Protein AF-G9WJE4-F1 (afdb_monomer)

InterPro domains:
  IPR007138 Antibiotic biosynthesis monooxygenase domain [PF03992] (3-35)
  IPR011008 Dimeric alpha-beta barrel [SSF54909] (2-46)

Mean predicted aligned error: 4.72 Å

Secondary structure (DSSP, 8-state):
--TT-TT--------SSHHHHHHHTTSHHHHHHHHHHTTTS-GGG----------------

Organism: NCBI:txid1045004

Radius of gyration: 14.27 Å; Cα contacts (8 Å, |Δi|>4): 12; chains: 1; bounding box: 30×32×32 Å

Structure (mmCIF, N/CA/C/O backbone):
data_AF-G9WJE4-F1
#
_entry.id   AF-G9WJE4-F1
#
loop_
_atom_site.group_PDB
_atom_site.id
_atom_site.type_symbol
_atom_site.label_atom_id
_atom_site.label_alt_id
_atom_site.label_comp_id
_atom_site.label_asym_id
_atom_site.label_entity_id
_atom_site.label_seq_id
_atom_site.pdbx_PDB_ins_code
_atom_site.Cartn_x
_atom_site.Cartn_y
_atom_site.Cartn_z
_atom_site.occupancy
_atom_site.B_iso_or_equiv
_atom_site.auth_seq_id
_atom_site.auth_comp_id
_atom_site.auth_asym_id
_atom_site.auth_atom_id
_atom_site.pdbx_PDB_model_num
ATOM 1 N N . MET A 1 1 ? 7.828 12.628 -9.723 1.00 74.94 1 MET A N 1
ATOM 2 C CA . MET A 1 1 ? 7.749 11.612 -10.787 1.00 74.94 1 MET A CA 1
ATOM 3 C C . MET A 1 1 ? 8.889 11.869 -11.737 1.00 74.94 1 MET A C 1
ATOM 5 O O . MET A 1 1 ? 8.999 12.996 -12.213 1.00 74.94 1 MET A O 1
ATOM 9 N N . ASP A 1 2 ? 9.748 10.875 -11.923 1.00 83.12 2 ASP A N 1
ATOM 10 C CA . ASP A 1 2 ? 10.887 10.969 -12.827 1.00 83.12 2 ASP A CA 1
ATOM 11 C C . ASP A 1 2 ? 10.453 10.584 -14.256 1.00 83.12 2 ASP A C 1
ATOM 13 O O . ASP A 1 2 ? 9.954 9.476 -14.458 1.00 83.12 2 ASP A O 1
ATOM 17 N N . PRO A 1 3 ? 10.596 11.468 -15.261 1.00 87.12 3 PRO A N 1
ATOM 18 C CA . PRO A 1 3 ? 10.264 11.139 -16.647 1.00 87.12 3 PRO A CA 1
ATOM 19 C C . PRO A 1 3 ? 11.164 10.052 -17.261 1.00 87.12 3 PRO A C 1
ATOM 21 O O . PRO A 1 3 ? 10.844 9.543 -18.334 1.00 87.12 3 PRO A O 1
ATOM 24 N N . HIS A 1 4 ? 12.279 9.703 -16.618 1.00 93.06 4 HIS A N 1
ATOM 25 C CA . HIS A 1 4 ? 13.196 8.654 -17.056 1.00 93.06 4 HIS A CA 1
ATOM 26 C C . HIS A 1 4 ? 12.869 7.268 -16.478 1.00 93.06 4 HIS A C 1
ATOM 28 O O . HIS A 1 4 ? 13.471 6.286 -16.909 1.00 93.06 4 HIS A O 1
ATOM 34 N N . GLU A 1 5 ? 11.891 7.167 -15.572 1.00 91.06 5 GLU A N 1
ATOM 35 C CA . GLU A 1 5 ? 11.463 5.913 -14.941 1.00 91.06 5 GLU A CA 1
ATOM 36 C C . GLU A 1 5 ? 9.989 5.609 -15.279 1.00 91.06 5 GLU A C 1
ATOM 38 O O . GLU A 1 5 ? 9.101 5.778 -14.441 1.00 91.06 5 GLU A O 1
ATOM 43 N N . PRO A 1 6 ? 9.680 5.173 -16.516 1.00 91.38 6 PRO A N 1
ATOM 44 C CA . PRO A 1 6 ? 8.298 5.050 -16.993 1.00 91.38 6 PRO A CA 1
ATOM 45 C C . PRO A 1 6 ? 7.466 3.989 -16.256 1.00 91.38 6 PRO A C 1
ATOM 47 O O . PRO A 1 6 ? 6.240 4.076 -16.255 1.00 91.38 6 PRO A O 1
ATOM 50 N N . ASP A 1 7 ? 8.121 3.015 -15.622 1.00 91.94 7 ASP A N 1
ATOM 51 C CA . ASP A 1 7 ? 7.474 1.945 -14.856 1.00 91.94 7 ASP A CA 1
ATOM 52 C C . ASP A 1 7 ? 7.387 2.262 -13.349 1.00 91.94 7 ASP A C 1
ATOM 54 O O . ASP A 1 7 ? 6.829 1.475 -12.579 1.00 91.94 7 ASP A O 1
ATOM 58 N N . ALA A 1 8 ? 7.938 3.399 -12.901 1.00 92.12 8 ALA A N 1
ATOM 59 C CA . ALA A 1 8 ? 7.924 3.773 -11.493 1.00 92.12 8 ALA A CA 1
ATOM 60 C C . ALA A 1 8 ? 6.526 4.216 -11.043 1.00 92.12 8 ALA A C 1
ATOM 62 O O . ALA A 1 8 ? 5.867 5.060 -11.656 1.00 92.12 8 ALA A O 1
ATOM 63 N N . VAL A 1 9 ? 6.096 3.681 -9.900 1.00 90.44 9 VAL A N 1
ATOM 64 C CA . VAL A 1 9 ? 4.832 4.032 -9.249 1.00 90.44 9 VAL A CA 1
ATOM 65 C C . VAL A 1 9 ? 5.138 4.648 -7.889 1.00 90.44 9 VAL A C 1
ATOM 67 O O . VAL A 1 9 ? 5.800 4.032 -7.059 1.00 90.44 9 VAL A O 1
ATOM 70 N N . TYR A 1 10 ? 4.620 5.853 -7.647 1.00 89.50 10 TYR A N 1
ATOM 71 C CA . TYR A 1 10 ? 4.778 6.571 -6.381 1.00 89.50 10 TYR A CA 1
ATOM 72 C C . TYR A 1 10 ? 3.435 6.610 -5.655 1.00 89.50 10 TYR A C 1
ATOM 74 O O . TYR A 1 10 ? 2.443 7.084 -6.210 1.00 89.50 10 TYR A O 1
ATOM 82 N N . VAL A 1 11 ? 3.409 6.127 -4.414 1.00 89.88 11 VAL A N 1
ATOM 83 C CA . VAL A 1 11 ? 2.209 6.092 -3.572 1.00 89.88 11 VAL A CA 1
ATOM 84 C C . VAL A 1 11 ? 2.450 6.960 -2.343 1.00 89.88 11 VAL A C 1
ATOM 86 O O . VAL A 1 11 ? 3.481 6.841 -1.686 1.00 89.88 11 VAL A O 1
ATOM 89 N N . TYR A 1 12 ? 1.497 7.840 -2.046 1.00 88.50 12 TYR A N 1
ATOM 90 C CA . TYR A 1 12 ? 1.487 8.654 -0.836 1.00 88.50 12 TYR A CA 1
ATOM 91 C C . TYR A 1 12 ? 0.202 8.370 -0.079 1.00 88.50 12 TYR A C 1
ATOM 93 O O . TYR A 1 12 ? -0.883 8.399 -0.659 1.00 88.50 12 TYR A O 1
ATOM 101 N N . GLU A 1 13 ? 0.330 8.133 1.218 1.00 89.25 13 GLU A N 1
ATOM 102 C CA . GLU A 1 13 ? -0.792 7.798 2.081 1.00 89.25 13 GLU A CA 1
ATOM 103 C C . GLU A 1 13 ? -0.799 8.723 3.291 1.00 89.25 13 GLU A C 1
ATOM 105 O O . GLU A 1 13 ? 0.249 9.071 3.839 1.00 89.25 13 GLU A O 1
ATOM 110 N N . VAL A 1 14 ? -1.997 9.123 3.706 1.00 90.31 14 VAL A N 1
ATOM 111 C CA . VAL A 1 14 ? -2.215 9.881 4.934 1.00 90.31 14 VAL A CA 1
ATOM 112 C C . VAL A 1 14 ? -3.158 9.067 5.797 1.00 90.31 14 VAL A C 1
ATOM 114 O O . VAL A 1 14 ? -4.253 8.712 5.367 1.00 90.31 14 VAL A O 1
ATOM 117 N N . TRP A 1 15 ? -2.719 8.789 7.016 1.00 91.06 15 TRP A N 1
ATOM 118 C CA . TRP A 1 15 ? -3.458 8.005 7.992 1.00 91.06 15 TRP A CA 1
ATOM 119 C C . TRP A 1 15 ? -3.772 8.862 9.210 1.00 91.06 15 TRP A C 1
ATOM 121 O O . TRP A 1 15 ? -2.989 9.740 9.571 1.00 91.06 15 TRP A O 1
ATOM 131 N N . GLU A 1 16 ? -4.896 8.583 9.872 1.00 92.00 16 GLU A N 1
ATOM 132 C CA . GLU A 1 16 ? -5.236 9.241 11.140 1.00 92.00 16 GLU A CA 1
ATOM 133 C C . GLU A 1 16 ? -4.149 9.016 12.200 1.00 92.00 16 GLU A C 1
ATOM 135 O O . GLU A 1 16 ? -3.856 9.900 13.002 1.00 92.00 16 GLU A O 1
ATOM 140 N N . ASN A 1 17 ? -3.565 7.816 12.211 1.00 92.00 17 ASN A N 1
ATOM 141 C CA . ASN A 1 17 ? -2.451 7.416 13.062 1.00 92.00 17 ASN A CA 1
ATOM 142 C C . ASN A 1 17 ? -1.828 6.102 12.550 1.00 92.00 17 ASN A C 1
ATOM 144 O O . ASN A 1 17 ? -2.361 5.439 11.658 1.00 92.00 17 ASN A O 1
ATOM 148 N N . GLU A 1 18 ? -0.708 5.704 13.155 1.00 91.81 18 GLU A N 1
ATOM 149 C CA . GLU A 1 18 ? 0.017 4.475 12.812 1.00 91.81 18 GLU A CA 1
ATOM 150 C C . GLU A 1 18 ? -0.808 3.197 13.058 1.00 91.81 18 GLU A C 1
ATOM 152 O O . GLU A 1 18 ? -0.707 2.234 12.297 1.00 91.81 18 GLU A O 1
ATOM 157 N N . ALA A 1 19 ? -1.661 3.178 14.090 1.00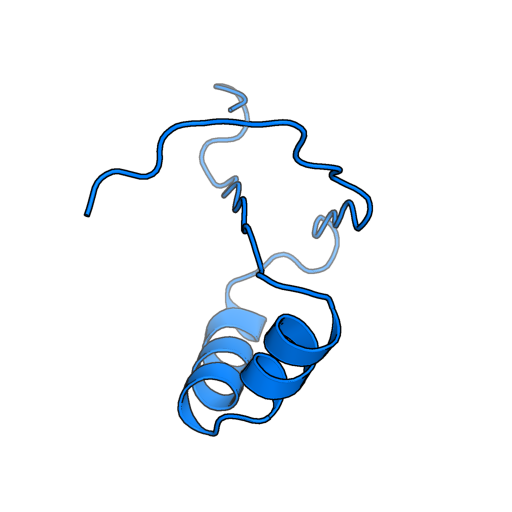 96.06 19 ALA A N 1
ATOM 158 C CA . ALA A 1 19 ? -2.488 2.012 14.395 1.00 96.06 19 ALA A CA 1
ATOM 159 C C . ALA A 1 19 ? -3.515 1.742 13.284 1.00 96.06 19 ALA A C 1
ATOM 161 O O . ALA A 1 19 ? -3.662 0.594 12.870 1.00 96.06 19 ALA A O 1
ATOM 162 N N . ALA A 1 20 ? -4.146 2.786 12.737 1.00 96.31 20 ALA A N 1
ATOM 163 C CA . ALA A 1 20 ? -5.077 2.669 11.615 1.00 96.31 20 ALA A CA 1
ATOM 164 C C . ALA A 1 20 ? -4.403 2.084 10.359 1.00 96.31 20 ALA A C 1
ATOM 166 O O . ALA A 1 20 ? -4.955 1.182 9.724 1.00 96.31 20 ALA A O 1
ATOM 167 N N . HIS A 1 21 ? -3.181 2.530 10.043 1.00 94.12 21 HIS A N 1
ATOM 168 C CA . HIS A 1 21 ? -2.387 1.950 8.957 1.00 94.12 21 HIS A CA 1
ATOM 169 C C . HIS A 1 21 ? -2.090 0.465 9.217 1.00 94.12 21 HIS A C 1
ATOM 171 O O . HIS A 1 21 ? -2.378 -0.386 8.372 1.00 94.12 21 HIS A O 1
ATOM 177 N N . ASN A 1 22 ? -1.596 0.125 10.410 1.00 95.44 22 ASN A N 1
ATOM 178 C CA . ASN A 1 22 ? -1.268 -1.255 10.778 1.00 95.44 22 ASN A CA 1
ATOM 179 C C . ASN A 1 22 ? -2.495 -2.184 10.778 1.00 95.44 22 ASN A C 1
ATOM 181 O O . ASN A 1 22 ? -2.385 -3.360 10.422 1.00 95.44 22 ASN A O 1
ATOM 185 N N . ASP A 1 23 ? -3.669 -1.679 11.154 1.00 98.06 23 ASP A N 1
ATOM 186 C CA . ASP A 1 23 ? -4.919 -2.435 11.104 1.00 98.06 23 ASP A CA 1
ATOM 187 C C . ASP A 1 23 ? -5.388 -2.682 9.666 1.00 98.06 23 ASP A C 1
ATOM 189 O O . ASP A 1 23 ? -5.886 -3.772 9.368 1.00 98.06 23 ASP A O 1
ATOM 193 N N . SER A 1 24 ? -5.142 -1.746 8.741 1.00 97.25 24 SER A N 1
ATOM 194 C CA . SER A 1 24 ? -5.447 -1.940 7.317 1.00 97.25 24 SER A CA 1
ATOM 195 C C . SER A 1 24 ? -4.720 -3.159 6.726 1.00 97.25 24 SER A C 1
ATOM 197 O O . SER A 1 24 ? -5.315 -3.938 5.976 1.00 97.25 24 SER A O 1
ATOM 199 N N . LEU A 1 25 ? -3.477 -3.417 7.156 1.00 96.75 25 LEU A N 1
ATO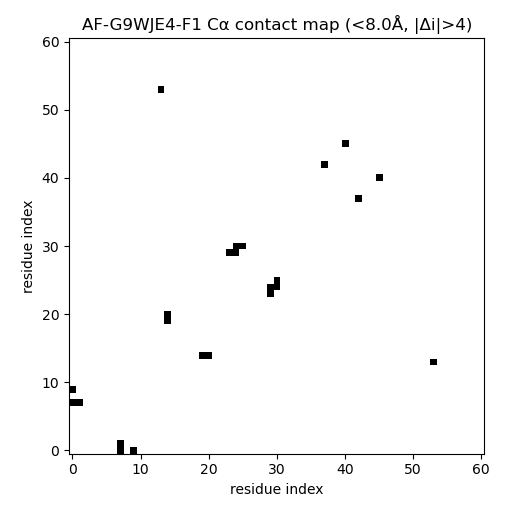M 200 C CA . LEU A 1 25 ? -2.662 -4.554 6.708 1.00 96.75 25 LEU A CA 1
ATOM 201 C C . LEU A 1 25 ? -3.222 -5.913 7.158 1.00 96.75 25 LEU A C 1
ATOM 203 O O . LEU A 1 25 ? -2.848 -6.958 6.615 1.00 96.75 25 LEU A O 1
ATOM 207 N N . LYS A 1 26 ? -4.137 -5.926 8.135 1.00 97.94 26 LYS A N 1
ATOM 208 C CA . LYS A 1 26 ? -4.806 -7.144 8.617 1.00 97.94 26 LYS A CA 1
ATOM 209 C C . LYS A 1 26 ? -6.027 -7.506 7.768 1.00 97.94 26 LYS A C 1
ATOM 211 O O . LYS A 1 26 ? -6.445 -8.667 7.785 1.00 97.94 26 LYS A O 1
ATOM 216 N N . LEU A 1 27 ? -6.583 -6.559 7.006 1.00 98.38 27 LEU A N 1
ATOM 217 C CA . LEU A 1 27 ? -7.787 -6.773 6.204 1.00 98.38 27 LEU A CA 1
ATOM 218 C C . LEU A 1 27 ? -7.544 -7.826 5.104 1.00 98.38 27 LEU A C 1
ATOM 220 O O . LEU A 1 27 ? -6.566 -7.719 4.356 1.00 98.38 27 LEU A O 1
ATOM 224 N N . PRO A 1 28 ? -8.438 -8.823 4.926 1.00 98.44 28 PRO A N 1
ATOM 225 C CA . PRO A 1 28 ? -8.269 -9.850 3.895 1.00 98.44 28 PRO A CA 1
ATOM 226 C C . PRO A 1 28 ? -8.110 -9.283 2.479 1.00 98.44 28 PRO A C 1
ATOM 228 O O . PRO A 1 28 ? -7.295 -9.787 1.710 1.00 98.44 28 PRO A O 1
ATOM 231 N N . ALA A 1 29 ? -8.843 -8.215 2.151 1.00 98.06 29 ALA A N 1
ATOM 232 C CA . ALA A 1 29 ? -8.759 -7.553 0.851 1.00 98.06 29 ALA A CA 1
ATOM 233 C C . AL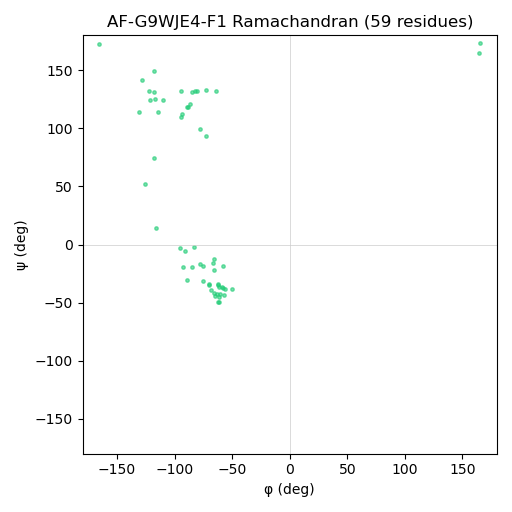A A 1 29 ? -7.357 -6.977 0.588 1.00 98.06 29 ALA A C 1
ATOM 235 O O . ALA A 1 29 ? -6.750 -7.291 -0.435 1.00 98.06 29 ALA A O 1
ATOM 236 N N . VAL A 1 30 ? -6.806 -6.223 1.545 1.00 97.50 30 VAL A N 1
ATOM 237 C CA . VAL A 1 30 ? -5.458 -5.638 1.453 1.00 97.50 30 VAL A CA 1
ATOM 238 C C . VAL A 1 30 ? -4.405 -6.740 1.337 1.00 97.50 30 VAL A C 1
ATOM 240 O O . VAL A 1 30 ? -3.560 -6.712 0.444 1.00 97.50 30 VAL A O 1
ATOM 243 N N . ARG A 1 31 ? -4.503 -7.791 2.158 1.00 98.19 31 ARG A N 1
ATOM 244 C CA . ARG A 1 31 ? -3.578 -8.934 2.096 1.00 98.19 31 ARG A CA 1
ATOM 245 C C . ARG A 1 31 ? -3.625 -9.674 0.760 1.00 98.19 31 ARG A C 1
ATOM 247 O O . ARG A 1 31 ? -2.590 -10.147 0.294 1.00 98.19 31 ARG A O 1
ATOM 254 N N . ASN A 1 32 ? -4.802 -9.802 0.152 1.00 98.19 32 ASN A N 1
ATOM 255 C CA . ASN A 1 32 ? -4.944 -10.424 -1.163 1.00 98.19 32 ASN A CA 1
ATOM 256 C C . ASN A 1 32 ? -4.309 -9.562 -2.262 1.00 98.19 32 ASN A C 1
ATOM 258 O O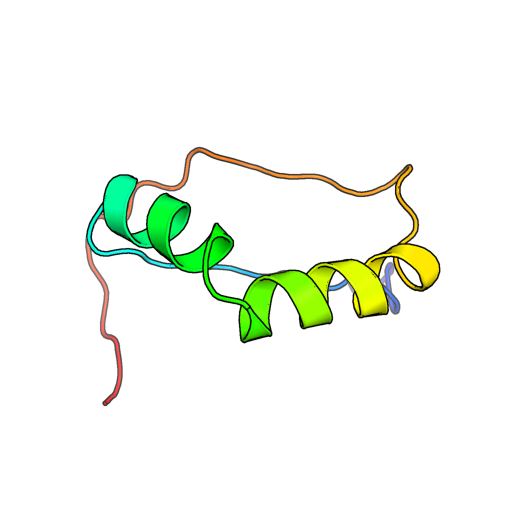 . ASN A 1 32 ? -3.625 -10.109 -3.125 1.00 98.19 32 ASN A O 1
ATOM 262 N N . LEU A 1 33 ? -4.452 -8.236 -2.187 1.00 96.94 33 LEU A N 1
ATOM 263 C CA . LEU A 1 33 ? -3.801 -7.308 -3.116 1.00 96.94 33 LEU A CA 1
ATOM 264 C C . LEU A 1 33 ? -2.274 -7.351 -2.987 1.00 96.94 33 LEU A C 1
ATOM 266 O O . LEU A 1 33 ? -1.594 -7.477 -3.999 1.00 96.94 33 LEU A O 1
ATOM 270 N N . ILE A 1 34 ? -1.731 -7.363 -1.764 1.00 95.25 34 ILE A N 1
ATOM 271 C CA . ILE A 1 34 ? -0.280 -7.496 -1.531 1.00 95.25 34 ILE A CA 1
ATOM 272 C C . ILE A 1 34 ? 0.265 -8.783 -2.171 1.00 95.25 34 ILE A C 1
ATOM 274 O O . ILE A 1 34 ? 1.307 -8.768 -2.828 1.00 95.25 34 ILE A O 1
ATOM 278 N N . LYS A 1 35 ? -0.451 -9.907 -2.024 1.00 96.75 35 LYS A N 1
ATOM 279 C CA . LYS A 1 35 ? -0.064 -11.180 -2.655 1.00 96.75 35 LYS A CA 1
ATOM 280 C C . LYS A 1 35 ? -0.082 -11.100 -4.181 1.00 96.75 35 LYS A C 1
ATOM 282 O O . LYS 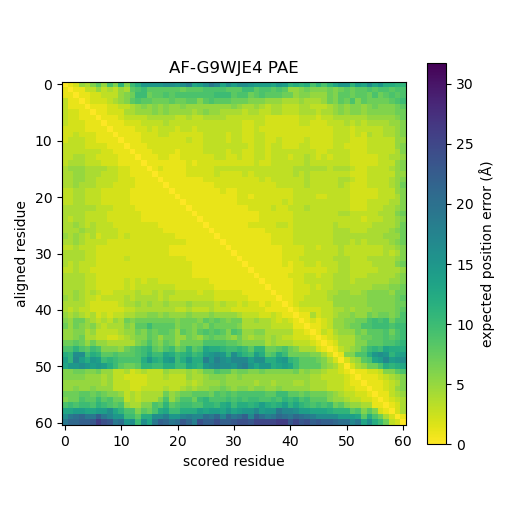A 1 35 ? 0.831 -11.626 -4.808 1.00 96.75 35 LYS A O 1
ATOM 287 N N . ALA A 1 36 ? -1.099 -10.463 -4.759 1.00 96.62 36 ALA A N 1
ATOM 288 C CA . ALA A 1 36 ? -1.232 -10.310 -6.205 1.00 96.62 36 ALA A CA 1
ATOM 289 C C . ALA A 1 36 ? -0.191 -9.346 -6.797 1.00 96.62 36 ALA A C 1
ATOM 291 O O . ALA A 1 36 ? 0.296 -9.581 -7.898 1.00 96.62 36 ALA A O 1
ATOM 292 N N . ALA A 1 37 ? 0.184 -8.297 -6.061 1.00 93.50 37 ALA A N 1
ATOM 293 C CA . ALA A 1 37 ? 1.185 -7.322 -6.485 1.00 93.50 37 ALA A CA 1
ATOM 294 C C . ALA A 1 37 ? 2.619 -7.866 -6.392 1.00 93.50 37 ALA A C 1
ATOM 296 O O . ALA A 1 37 ? 3.472 -7.509 -7.200 1.00 93.50 37 ALA A O 1
ATOM 297 N N . GLY A 1 38 ? 2.898 -8.755 -5.433 1.00 92.62 38 GLY A N 1
ATOM 298 C CA . GLY A 1 38 ? 4.246 -9.257 -5.153 1.00 92.62 38 GLY A CA 1
ATOM 299 C C . GLY A 1 38 ? 5.052 -9.784 -6.357 1.00 92.62 38 GLY A C 1
ATOM 300 O O . GLY A 1 38 ? 6.261 -9.558 -6.357 1.00 92.62 38 GLY A O 1
ATOM 301 N N . PRO A 1 39 ? 4.451 -10.491 -7.337 1.00 95.06 39 PRO A N 1
ATOM 302 C CA . PRO A 1 39 ? 5.124 -10.921 -8.569 1.00 95.06 39 PRO A CA 1
ATOM 303 C C . PRO A 1 39 ? 5.355 -9.821 -9.616 1.00 95.06 39 PRO A C 1
ATOM 305 O O . PRO A 1 39 ? 6.158 -10.023 -10.519 1.00 95.06 39 PRO A O 1
ATOM 308 N N . ILE A 1 40 ? 4.633 -8.700 -9.534 1.00 94.25 40 ILE A N 1
ATOM 309 C CA . ILE A 1 40 ? 4.683 -7.599 -10.513 1.00 94.25 40 ILE A CA 1
ATOM 310 C C . ILE A 1 40 ? 5.773 -6.587 -10.131 1.00 94.25 40 ILE A C 1
ATOM 312 O O . ILE A 1 40 ? 6.374 -5.958 -10.994 1.00 94.25 40 ILE A O 1
ATOM 316 N N . LEU A 1 41 ? 6.039 -6.438 -8.832 1.00 91.62 41 LEU A N 1
ATOM 317 C CA . LEU A 1 41 ? 6.990 -5.462 -8.305 1.00 91.62 41 LEU A CA 1
ATOM 318 C C . LEU A 1 41 ? 8.441 -5.955 -8.414 1.00 91.62 41 LEU A C 1
ATOM 320 O O . LEU A 1 41 ? 8.766 -7.051 -7.944 1.00 91.62 41 LEU A O 1
ATOM 324 N N . ASP A 1 42 ? 9.344 -5.110 -8.925 1.00 92.00 42 ASP A N 1
ATOM 325 C CA . ASP A 1 42 ? 10.786 -5.339 -8.780 1.00 92.00 42 ASP A CA 1
ATOM 326 C C . ASP A 1 42 ? 11.209 -5.057 -7.334 1.00 92.00 42 ASP A C 1
ATOM 328 O O . ASP A 1 42 ? 11.524 -3.934 -6.944 1.00 92.00 42 ASP A O 1
ATOM 332 N N . ARG A 1 43 ? 11.231 -6.114 -6.518 1.00 83.50 43 ARG A N 1
ATOM 333 C CA . ARG A 1 43 ? 11.544 -6.033 -5.083 1.00 83.50 43 ARG A CA 1
ATOM 334 C C . ARG A 1 43 ? 12.914 -5.432 -4.768 1.00 83.50 43 ARG A C 1
ATOM 336 O O . ARG A 1 43 ? 13.134 -5.041 -3.629 1.00 83.50 43 ARG A O 1
ATOM 343 N N . ARG A 1 44 ? 13.838 -5.393 -5.732 1.00 85.19 44 ARG A N 1
ATOM 344 C CA . ARG A 1 44 ? 15.186 -4.829 -5.544 1.00 85.19 44 ARG A CA 1
ATOM 345 C C . ARG A 1 44 ? 15.196 -3.303 -5.584 1.00 85.19 44 ARG A C 1
ATOM 347 O O . ARG A 1 44 ? 16.178 -2.718 -5.155 1.00 85.19 44 ARG A O 1
ATOM 354 N N . GLN A 1 45 ? 14.134 -2.699 -6.112 1.00 84.25 45 GLN A N 1
ATOM 355 C CA . GLN A 1 45 ? 13.979 -1.253 -6.287 1.00 84.25 45 GLN A CA 1
ATOM 356 C C . GLN A 1 45 ? 12.812 -0.705 -5.451 1.00 84.25 45 GLN A C 1
ATOM 358 O O . GLN A 1 45 ? 12.332 0.400 -5.684 1.00 84.25 45 GLN A O 1
ATOM 363 N N . LEU A 1 46 ? 12.311 -1.497 -4.495 1.00 84.12 46 LEU A N 1
ATOM 364 C CA . LEU A 1 46 ? 11.252 -1.056 -3.599 1.00 84.12 46 LEU A CA 1
ATOM 365 C C . LEU A 1 46 ? 11.847 -0.147 -2.522 1.00 84.12 46 LEU A C 1
ATOM 367 O O . LEU A 1 46 ? 12.377 -0.622 -1.520 1.00 84.12 46 LEU A O 1
ATOM 371 N N . GLU A 1 47 ? 11.697 1.154 -2.721 1.00 83.75 47 GLU A N 1
ATOM 372 C CA . GLU A 1 47 ? 12.055 2.168 -1.737 1.00 83.75 47 GLU A CA 1
ATOM 373 C C . GLU A 1 47 ? 10.829 2.544 -0.898 1.00 83.75 47 GLU A C 1
ATOM 375 O O . GLU A 1 47 ? 9.750 2.813 -1.425 1.00 83.75 47 GLU A O 1
ATOM 380 N N . SER A 1 48 ? 10.986 2.578 0.426 1.00 78.44 48 SER A N 1
ATOM 381 C CA . SER A 1 48 ? 9.921 2.977 1.350 1.00 78.44 48 SER A CA 1
ATOM 382 C C . SER A 1 48 ? 10.444 4.013 2.333 1.00 78.44 48 SER A C 1
ATOM 384 O O . SER A 1 48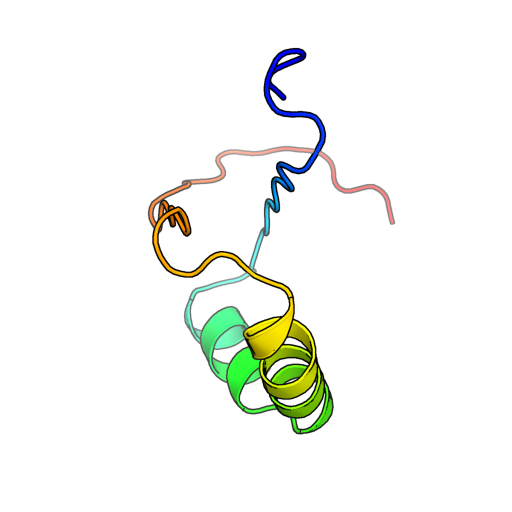 ? 11.272 3.713 3.191 1.00 78.44 48 SER A O 1
ATOM 386 N N . SER A 1 49 ? 9.918 5.234 2.243 1.00 71.38 49 SER A N 1
ATOM 387 C CA . SER A 1 49 ? 10.152 6.283 3.237 1.00 71.38 49 SER A CA 1
ATOM 388 C C . SER A 1 49 ? 9.035 6.263 4.277 1.00 71.38 49 SER A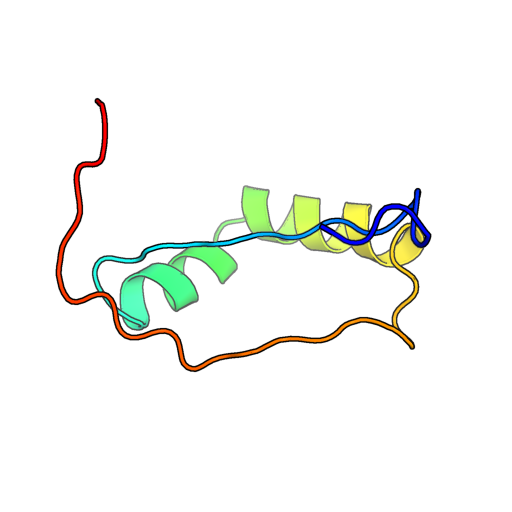 C 1
ATOM 390 O O . SER A 1 49 ? 7.898 6.598 3.969 1.00 71.38 49 SER A O 1
ATOM 392 N N . SER A 1 50 ? 9.347 5.894 5.519 1.00 64.62 50 SER A N 1
ATOM 393 C CA . SER A 1 50 ? 8.349 5.728 6.590 1.00 64.62 50 SER A CA 1
ATOM 394 C C . SER A 1 50 ? 7.949 7.025 7.312 1.00 64.62 50 SER A C 1
ATOM 396 O O . SER A 1 50 ? 7.119 6.986 8.213 1.00 64.62 50 SER A O 1
ATOM 398 N N . ASN A 1 51 ? 8.541 8.175 6.968 1.00 70.00 51 ASN A N 1
ATOM 399 C CA . ASN A 1 51 ? 8.613 9.322 7.886 1.00 70.00 51 ASN A CA 1
ATOM 400 C C . ASN A 1 51 ? 8.048 10.626 7.293 1.00 70.00 51 ASN A C 1
ATOM 402 O O . ASN A 1 51 ? 8.726 11.655 7.304 1.00 70.00 51 ASN A O 1
ATOM 406 N N . LEU A 1 52 ? 6.823 10.606 6.761 1.00 84.75 52 LEU A N 1
ATOM 407 C CA . LEU A 1 52 ? 6.158 11.825 6.289 1.00 84.75 52 LEU A CA 1
ATOM 408 C C . LEU A 1 52 ? 5.258 12.420 7.386 1.00 84.75 52 LEU A C 1
ATOM 410 O O . LEU A 1 52 ? 4.200 11.877 7.689 1.00 84.75 52 LEU A O 1
ATOM 414 N N . THR A 1 53 ? 5.653 13.565 7.951 1.00 88.31 53 THR A N 1
ATOM 415 C CA . THR A 1 53 ? 4.807 14.329 8.885 1.00 88.31 53 THR A CA 1
ATOM 416 C C . THR A 1 53 ? 3.927 15.312 8.121 1.00 88.31 53 THR A C 1
ATOM 418 O O . THR A 1 53 ? 4.425 16.233 7.473 1.00 88.31 53 THR A O 1
ATOM 421 N N . ILE A 1 54 ? 2.609 15.146 8.227 1.00 88.12 54 ILE A N 1
ATOM 422 C CA . ILE A 1 54 ? 1.630 16.045 7.609 1.00 88.12 54 ILE A CA 1
ATOM 423 C C . ILE A 1 54 ? 1.299 17.188 8.574 1.00 88.12 54 ILE A C 1
ATOM 425 O O . ILE A 1 54 ? 0.762 16.959 9.653 1.00 88.12 54 ILE A O 1
ATOM 429 N N . TYR A 1 55 ? 1.591 18.428 8.176 1.00 90.69 55 TYR A N 1
ATOM 430 C CA . TYR A 1 55 ? 1.283 19.629 8.970 1.00 90.69 55 TYR A CA 1
ATOM 431 C C . TYR A 1 55 ? -0.068 20.267 8.621 1.00 90.69 55 TYR A C 1
ATOM 433 O O . TYR A 1 55 ? -0.607 21.051 9.398 1.00 90.69 55 TYR A O 1
ATOM 441 N N . GLY A 1 56 ? -0.616 19.953 7.448 1.00 88.81 56 GLY A N 1
ATOM 442 C CA . GLY A 1 56 ? -1.873 20.508 6.967 1.00 88.81 56 GLY A CA 1
ATOM 443 C C . GLY A 1 56 ? -2.062 20.270 5.473 1.00 88.81 56 GLY A C 1
ATOM 444 O O . GLY A 1 56 ? -1.125 19.925 4.756 1.00 88.81 56 GLY A O 1
ATOM 445 N N . GLY A 1 57 ? -3.292 20.446 5.006 1.00 86.56 57 GLY A N 1
ATOM 446 C CA . GLY A 1 57 ? -3.678 20.232 3.617 1.00 86.56 57 GLY A CA 1
ATOM 447 C C . GLY A 1 57 ? -5.194 20.170 3.487 1.00 86.56 57 GLY A C 1
ATOM 448 O O . GLY A 1 57 ? -5.915 20.181 4.485 1.00 86.56 57 GLY A O 1
ATOM 449 N N . LYS A 1 58 ? -5.686 20.112 2.252 1.00 87.50 58 LYS A N 1
ATOM 450 C CA . LYS A 1 58 ? -7.106 19.910 1.968 1.00 87.50 58 LYS A CA 1
ATOM 451 C C . LYS A 1 58 ? -7.273 18.561 1.284 1.00 87.50 58 LYS A C 1
ATOM 453 O O . LYS A 1 58 ? -6.826 18.394 0.154 1.00 87.50 58 LYS A O 1
ATOM 458 N N . ALA A 1 59 ? -7.936 17.629 1.957 1.00 72.94 59 ALA A N 1
ATOM 459 C CA . ALA A 1 59 ? -8.522 16.480 1.286 1.00 72.94 59 ALA A CA 1
ATOM 460 C C . ALA A 1 59 ? -9.871 16.920 0.702 1.00 72.94 59 ALA A C 1
ATOM 462 O O . ALA A 1 59 ? -10.649 17.598 1.377 1.00 72.94 59 ALA A O 1
ATOM 463 N N . SER A 1 60 ? -10.127 16.599 -0.565 1.00 74.50 60 SER A N 1
ATOM 464 C CA . SER A 1 60 ? -11.476 16.745 -1.123 1.00 74.50 60 SER A CA 1
ATOM 465 C C . SER A 1 60 ? -12.258 15.479 -0.775 1.00 74.50 60 SER A C 1
ATOM 467 O O . SER A 1 60 ? -11.716 14.388 -0.942 1.00 74.50 60 SER A O 1
ATOM 469 N N . LEU A 1 61 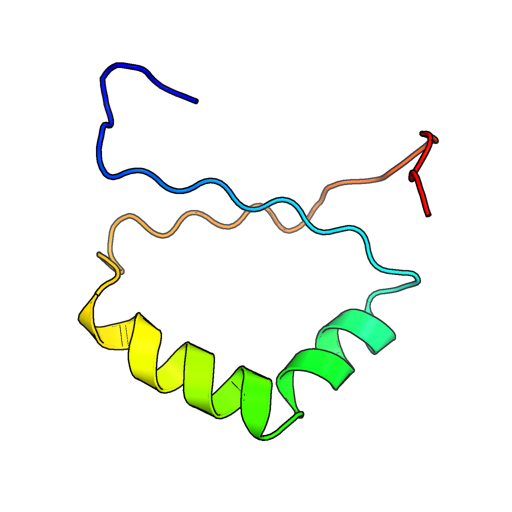? -13.471 15.648 -0.238 1.00 55.66 61 LEU A N 1
ATOM 470 C CA . LEU A 1 61 ? -14.452 14.573 -0.045 1.00 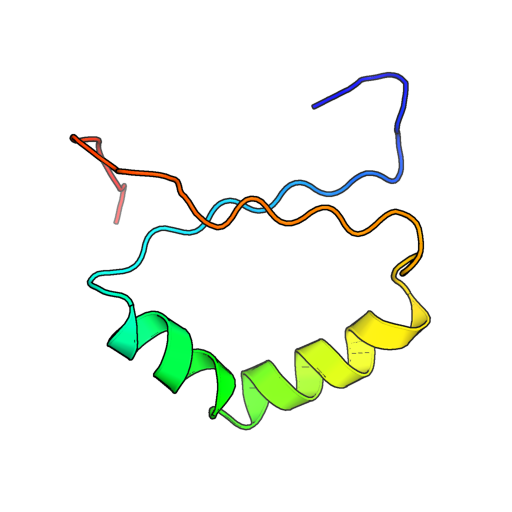55.66 61 LEU A CA 1
ATOM 471 C C . LEU A 1 61 ? -15.065 14.165 -1.386 1.00 55.66 61 LEU A C 1
ATOM 473 O O . LEU A 1 61 ? -15.289 15.083 -2.211 1.00 55.66 61 LEU A O 1
#

Sequence (61 aa):
MDPHEPDAVYVYEVWENEAAHNDSLKLPAVRNLIKAAGPILDRRQLESSSNLTIYGGKASL

pLDDT: mean 89.15, std 8.79, range [55.66, 98.44]

Solvent-accessible surface area (backbone atoms only — not comparable to full-atom values): 4460 Å² total; per-residue (Å²): 135,62,91,88,45,86,86,68,81,89,86,86,86,87,64,99,43,72,65,60,52,59,52,48,65,69,35,70,68,51,46,50,48,54,63,67,45,57,84,75,52,64,74,92,74,67,81,81,85,91,80,82,82,83,91,78,84,83,84,84,133

Foldseek 3Di:
DDPVCPPDDDDDDDDPDPVRVVVVCVDPVNVVVCVVCVVVDPPVPDDDDPDDDDPDDDDDD